Protein AF-A0A952XY02-F1 (afdb_monomer_lite)

Secondary structure (DSSP, 8-state):
-PPP---PPP---------------------SS-SS-TT-PPBPTTT--B-PPPSSSSPPS-SSHHHHHHHHH-THHHHHTSS-------------PPPPP--------TT--GGG-----S-EEEEE-TTS-EEEEEPPPTT-SS--EEEE-TTTHHHHHHHHHTT-

Structure (mmCIF, N/CA/C/O backbone):
data_AF-A0A952XY02-F1
#
_entry.id   AF-A0A952XY02-F1
#
loop_
_atom_site.group_PDB
_atom_site.id
_atom_site.type_symbol
_atom_site.label_atom_id
_atom_site.label_alt_id
_atom_site.label_comp_id
_atom_site.label_asym_id
_atom_site.label_entity_id
_atom_site.label_seq_id
_atom_site.pdbx_PDB_ins_code
_atom_site.Cartn_x
_atom_site.Cartn_y
_atom_site.Cartn_z
_atom_site.occupancy
_atom_site.B_iso_or_equiv
_atom_site.auth_seq_id
_atom_site.auth_comp_id
_atom_site.auth_asym_id
_atom_site.auth_atom_id
_atom_site.pdbx_PDB_model_num
ATOM 1 N N . MET A 1 1 ? -19.224 21.139 31.598 1.00 51.31 1 MET A N 1
ATOM 2 C CA . MET A 1 1 ? -18.121 22.020 32.039 1.00 51.31 1 MET A CA 1
ATOM 3 C C . MET A 1 1 ? -16.832 21.213 31.972 1.00 51.31 1 MET A C 1
ATOM 5 O O . MET A 1 1 ? -16.601 20.392 32.845 1.00 51.31 1 MET A O 1
ATOM 9 N N . HIS A 1 2 ? -16.069 21.364 30.887 1.00 50.16 2 HIS A N 1
ATOM 10 C CA . HIS A 1 2 ? -14.746 20.750 30.713 1.00 50.16 2 HIS A CA 1
ATOM 11 C C . HIS A 1 2 ? -13.662 21.783 31.051 1.00 50.16 2 HIS A C 1
ATOM 13 O O . HIS A 1 2 ? -13.830 22.942 30.667 1.00 50.16 2 HIS A O 1
ATOM 19 N N . PRO A 1 3 ? -12.568 21.404 31.732 1.00 64.00 3 PRO A N 1
ATOM 20 C CA . PRO A 1 3 ? -11.423 22.290 31.888 1.00 64.00 3 PRO A CA 1
ATOM 21 C C . PRO A 1 3 ? -10.587 22.341 30.591 1.00 64.00 3 PRO A C 1
ATOM 23 O O . PRO A 1 3 ? -10.457 21.317 29.914 1.00 64.00 3 PRO A O 1
ATOM 26 N N . PRO A 1 4 ? -9.999 23.500 30.240 1.00 64.38 4 PRO A N 1
ATOM 27 C CA . PRO A 1 4 ? -9.015 23.591 29.168 1.00 64.38 4 PRO A CA 1
ATOM 28 C C . PRO A 1 4 ? -7.669 23.011 29.624 1.00 64.38 4 PRO A C 1
ATOM 30 O O . PRO A 1 4 ? -7.147 23.353 30.684 1.00 64.38 4 PRO A O 1
ATOM 33 N N . ASN A 1 5 ? -7.115 22.114 28.807 1.00 54.47 5 ASN A N 1
ATOM 34 C CA . ASN A 1 5 ? -5.791 21.530 28.992 1.00 54.47 5 ASN A CA 1
ATOM 35 C C . ASN A 1 5 ? -4.745 22.445 28.333 1.00 54.47 5 ASN A C 1
ATOM 37 O O . ASN A 1 5 ? -4.490 22.362 27.133 1.00 54.47 5 ASN A O 1
ATOM 41 N N . GLU A 1 6 ? -4.188 23.359 29.126 1.00 59.31 6 GLU A N 1
ATOM 42 C CA . GLU A 1 6 ? -2.986 24.118 28.790 1.00 59.31 6 GLU A CA 1
ATOM 43 C C . GLU A 1 6 ? -1.739 23.291 29.125 1.00 59.31 6 GLU A C 1
ATOM 45 O O . GLU A 1 6 ? -1.526 22.945 30.289 1.00 59.31 6 GLU A O 1
ATOM 50 N N . LYS A 1 7 ? -0.879 23.067 28.120 1.00 56.09 7 LYS A N 1
ATOM 51 C CA . LYS A 1 7 ? 0.574 23.366 28.120 1.00 56.09 7 LYS A CA 1
ATOM 52 C C . LYS A 1 7 ? 1.300 22.495 27.094 1.00 56.09 7 LYS A C 1
ATOM 54 O O . LYS A 1 7 ? 1.778 21.405 27.391 1.00 56.09 7 LYS A O 1
ATOM 59 N N . ALA A 1 8 ? 1.433 23.032 25.884 1.00 49.69 8 ALA A N 1
ATOM 60 C CA . ALA A 1 8 ? 2.478 22.623 24.956 1.00 49.69 8 ALA A CA 1
ATOM 61 C C . ALA A 1 8 ? 3.783 23.328 25.360 1.00 49.69 8 ALA A C 1
ATOM 63 O O . ALA A 1 8 ? 3.841 24.557 25.404 1.00 49.69 8 ALA A O 1
ATOM 64 N N . ALA A 1 9 ? 4.818 22.554 25.679 1.00 58.12 9 ALA A N 1
ATOM 65 C CA . ALA A 1 9 ? 6.171 23.065 25.862 1.00 58.12 9 ALA A CA 1
ATOM 66 C C . ALA A 1 9 ? 6.878 23.155 24.494 1.00 58.12 9 ALA A C 1
ATOM 68 O O . ALA A 1 9 ? 6.853 22.176 23.744 1.00 58.12 9 ALA A O 1
ATOM 69 N N . PRO A 1 10 ? 7.533 24.277 24.149 1.00 63.9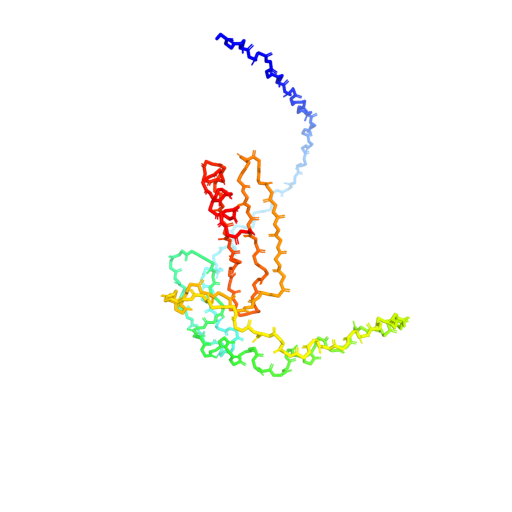1 10 PRO A N 1
ATOM 70 C CA . PRO A 1 10 ? 8.375 24.350 22.963 1.00 63.91 10 PRO A CA 1
ATOM 71 C C . PRO A 1 10 ? 9.753 23.737 23.255 1.00 63.91 10 PRO A C 1
ATOM 73 O O . PRO A 1 10 ? 10.478 24.191 24.139 1.00 63.91 10 PRO A O 1
ATOM 76 N N . TYR A 1 11 ? 10.134 22.710 22.492 1.00 53.16 11 TYR A N 1
ATOM 77 C CA . TYR A 1 11 ? 11.507 22.209 22.474 1.00 53.16 11 TYR A CA 1
ATOM 78 C C . TYR A 1 11 ? 12.424 23.256 21.830 1.00 53.16 11 TYR A C 1
ATOM 80 O O . TYR A 1 11 ? 12.335 23.541 20.635 1.00 53.16 11 TYR A O 1
ATOM 88 N N . ALA A 1 12 ? 13.312 23.828 22.640 1.00 46.88 12 ALA A N 1
ATOM 89 C CA . ALA A 1 12 ? 14.412 24.663 22.190 1.00 46.88 12 ALA A CA 1
ATOM 90 C C . ALA A 1 12 ? 15.414 23.815 21.388 1.00 46.88 12 ALA A C 1
ATOM 92 O O . ALA A 1 12 ? 16.093 22.945 21.931 1.00 46.88 12 ALA A O 1
ATOM 93 N N . SER A 1 13 ? 15.503 24.069 20.083 1.00 60.84 13 SER A N 1
ATOM 94 C CA . SER A 1 13 ? 16.506 23.468 19.207 1.00 60.84 13 SER A CA 1
ATOM 95 C C . SER A 1 13 ? 17.794 24.292 19.275 1.00 60.84 13 SER A C 1
ATOM 97 O O . SER A 1 13 ? 17.908 25.337 18.637 1.00 60.84 13 SER A O 1
ATOM 99 N N . VAL A 1 14 ? 18.773 23.816 20.043 1.00 51.09 14 VAL A N 1
ATOM 100 C CA . VAL A 1 14 ? 20.139 24.354 20.066 1.00 51.09 14 VAL A CA 1
ATOM 101 C C . VAL A 1 14 ? 20.842 23.911 18.779 1.00 51.09 14 VAL A C 1
ATOM 103 O O . VAL A 1 14 ? 21.260 22.763 18.652 1.00 51.09 14 VAL A O 1
ATOM 106 N N . ARG A 1 15 ? 20.928 24.806 17.790 1.00 56.97 15 ARG A N 1
ATOM 107 C CA . ARG A 1 15 ? 21.770 24.630 16.598 1.00 56.97 15 ARG A CA 1
ATOM 108 C C . ARG A 1 15 ? 23.124 25.275 16.880 1.00 56.97 15 ARG A C 1
ATOM 110 O O . ARG A 1 15 ? 23.227 26.497 16.926 1.00 56.97 15 ARG A O 1
ATOM 117 N N . GLY A 1 16 ? 24.130 24.435 17.111 1.00 51.59 16 GLY A N 1
ATOM 118 C CA . GLY A 1 16 ? 25.524 24.847 17.213 1.00 51.59 16 GLY A CA 1
ATOM 119 C C . GLY A 1 16 ? 26.042 25.360 15.871 1.00 51.59 16 GLY A C 1
ATOM 120 O O . GLY A 1 16 ? 25.895 24.688 14.849 1.00 51.59 16 GLY A O 1
ATOM 121 N N . LEU A 1 17 ? 26.624 26.558 15.910 1.00 59.09 17 LEU A N 1
ATOM 122 C CA . LEU A 1 17 ? 27.622 27.027 14.957 1.00 59.09 17 LEU A CA 1
ATOM 123 C C . LEU A 1 17 ? 28.860 26.133 15.089 1.00 59.09 17 LEU A C 1
ATOM 125 O O . LEU A 1 17 ? 29.379 25.987 16.194 1.00 59.09 17 LEU A O 1
ATOM 129 N N . LEU A 1 18 ? 29.326 25.575 13.976 1.00 59.56 18 LEU A N 1
ATOM 130 C CA . LEU A 1 18 ? 30.712 25.151 13.810 1.00 59.56 18 LEU A CA 1
ATOM 131 C C . LEU A 1 18 ? 31.218 25.752 12.501 1.00 59.56 18 LEU A C 1
ATOM 133 O O . LEU A 1 18 ? 30.805 25.367 11.409 1.00 59.56 18 LEU A O 1
ATOM 137 N N . ASP A 1 19 ? 32.002 26.788 12.746 1.00 52.78 19 ASP A N 1
ATOM 138 C CA . ASP A 1 19 ? 33.107 27.419 12.038 1.00 52.78 19 ASP A CA 1
ATOM 139 C C . ASP A 1 19 ? 33.456 26.986 10.605 1.00 52.78 19 ASP A C 1
ATOM 141 O O . ASP A 1 19 ? 33.722 25.825 10.287 1.00 52.78 19 ASP A O 1
ATOM 145 N N . ASP A 1 20 ? 33.536 28.031 9.782 1.00 53.28 20 ASP A N 1
ATOM 146 C CA . ASP A 1 20 ? 34.226 28.153 8.509 1.00 53.28 20 ASP A CA 1
ATOM 147 C C . ASP A 1 20 ? 35.700 27.713 8.585 1.00 53.28 20 ASP A C 1
ATOM 149 O O . ASP A 1 20 ? 36.503 28.344 9.273 1.00 53.28 20 ASP A O 1
ATOM 153 N N . ASP A 1 21 ? 36.093 26.721 7.780 1.00 56.47 21 ASP A N 1
ATOM 154 C CA . ASP A 1 21 ? 37.497 26.528 7.398 1.00 56.47 21 ASP A CA 1
ATOM 155 C C . ASP A 1 21 ? 37.656 26.742 5.886 1.00 56.47 21 ASP A C 1
ATOM 157 O O . ASP A 1 21 ? 37.158 25.992 5.038 1.00 56.47 21 ASP A O 1
ATOM 161 N N . GLN A 1 22 ? 38.304 27.860 5.563 1.00 55.41 22 GLN A N 1
ATOM 162 C CA . GLN A 1 22 ? 38.634 28.314 4.220 1.00 55.41 22 GLN A CA 1
ATOM 163 C C . GLN A 1 22 ? 39.795 27.488 3.655 1.00 55.41 22 GLN A C 1
ATOM 165 O O . GLN A 1 22 ? 40.960 27.779 3.917 1.00 55.41 22 GLN A O 1
ATOM 170 N N . SER A 1 23 ? 39.498 26.519 2.787 1.00 62.31 23 SER A N 1
ATOM 171 C CA . SER A 1 23 ? 40.518 25.891 1.940 1.00 62.31 23 SER A CA 1
ATOM 172 C C . SER A 1 23 ? 40.564 26.563 0.563 1.00 62.31 23 SER A C 1
ATOM 174 O O . SER A 1 23 ? 39.718 26.340 -0.305 1.00 62.31 23 SER A O 1
ATOM 176 N N . LEU A 1 24 ? 41.569 27.424 0.379 1.00 58.22 24 LEU A N 1
ATOM 177 C CA . LEU A 1 24 ? 41.948 28.045 -0.891 1.00 58.22 24 LEU A CA 1
ATOM 178 C C . LEU A 1 24 ? 42.597 27.000 -1.815 1.00 58.22 24 LEU A C 1
ATOM 180 O O . LEU A 1 24 ? 43.808 26.793 -1.793 1.00 58.22 24 LEU A O 1
ATOM 184 N N . GLY A 1 25 ? 41.772 26.353 -2.639 1.00 50.06 25 GLY A N 1
ATOM 185 C CA . GLY A 1 25 ? 42.194 25.467 -3.722 1.00 50.06 25 GLY A CA 1
ATOM 186 C C . GLY A 1 25 ? 42.310 26.206 -5.058 1.00 50.06 25 GLY A C 1
ATOM 187 O O . GLY A 1 25 ? 41.363 26.827 -5.535 1.00 50.06 25 GLY A O 1
ATOM 188 N N . THR A 1 26 ? 43.498 26.126 -5.646 1.00 49.25 26 THR A N 1
ATOM 189 C CA . THR A 1 26 ? 43.934 26.557 -6.984 1.00 49.25 26 THR A CA 1
ATOM 190 C C . THR A 1 26 ? 42.883 26.465 -8.099 1.00 49.25 26 THR A C 1
ATOM 192 O O . THR A 1 26 ? 42.331 25.401 -8.368 1.00 49.25 26 THR A O 1
ATOM 195 N N . LYS A 1 27 ? 42.690 27.585 -8.811 1.00 46.88 27 LYS A N 1
ATOM 196 C CA . LYS A 1 27 ? 41.944 27.688 -10.073 1.00 46.88 27 LYS A CA 1
ATOM 197 C C . LYS A 1 27 ? 42.758 27.052 -11.203 1.00 46.88 27 LYS A C 1
ATOM 199 O O . LYS A 1 27 ? 43.722 27.652 -11.670 1.00 46.88 27 LYS A O 1
ATOM 204 N N . ILE A 1 28 ? 42.377 25.849 -11.614 1.00 60.53 28 ILE A N 1
ATOM 205 C CA . ILE A 1 28 ? 42.764 25.272 -12.904 1.00 60.53 28 ILE A CA 1
ATOM 206 C C . ILE A 1 28 ? 41.543 25.432 -13.810 1.00 60.53 28 ILE A C 1
ATOM 208 O O . ILE A 1 28 ? 40.452 24.961 -13.488 1.00 60.53 28 ILE A O 1
ATOM 212 N N . ASP A 1 29 ? 41.703 26.188 -14.893 1.00 57.94 29 ASP A N 1
ATOM 213 C CA . ASP A 1 29 ? 40.653 26.474 -15.867 1.00 57.94 29 ASP A CA 1
ATOM 214 C C . ASP A 1 29 ? 40.366 25.241 -16.750 1.00 57.94 29 ASP A C 1
ATOM 216 O O . ASP A 1 29 ? 40.747 25.181 -17.915 1.00 57.94 29 ASP A O 1
ATOM 220 N N . ASP A 1 30 ? 39.641 24.259 -16.205 1.00 57.00 30 ASP A N 1
ATOM 221 C CA . ASP A 1 30 ? 39.097 23.092 -16.925 1.00 57.00 30 ASP A CA 1
ATOM 222 C C . ASP A 1 30 ? 37.822 23.454 -17.716 1.00 57.00 30 ASP A C 1
ATOM 224 O O . ASP A 1 30 ? 36.734 22.898 -17.514 1.00 57.00 30 ASP A O 1
ATOM 228 N N . ARG A 1 31 ? 37.913 24.452 -18.602 1.00 58.03 31 ARG A N 1
ATOM 229 C CA . ARG A 1 31 ? 36.739 25.049 -19.266 1.00 58.03 31 ARG A CA 1
ATOM 230 C C . ARG A 1 31 ? 36.427 24.498 -20.667 1.00 58.03 31 ARG A C 1
ATOM 232 O O . ARG A 1 31 ? 35.630 25.106 -21.372 1.00 58.03 31 ARG A O 1
ATOM 239 N N . GLU A 1 32 ? 36.961 23.339 -21.061 1.00 58.06 32 GLU A N 1
ATOM 240 C CA . GLU A 1 32 ? 36.685 22.743 -22.388 1.00 58.06 32 GLU A CA 1
ATOM 241 C C . GLU A 1 32 ? 36.499 21.211 -22.395 1.00 58.06 32 GLU A C 1
ATOM 243 O O . GLU A 1 32 ? 37.031 20.506 -23.246 1.00 58.06 32 GLU A O 1
ATOM 248 N N . SER A 1 33 ? 35.714 20.635 -21.474 1.00 57.81 33 SER A N 1
ATOM 249 C CA . SER A 1 33 ? 35.318 19.208 -21.597 1.00 57.81 33 SER A CA 1
ATOM 250 C C . SER A 1 33 ? 33.900 18.854 -21.118 1.00 57.81 33 SER A C 1
ATOM 252 O O . SER A 1 33 ? 33.567 17.681 -20.983 1.00 57.81 33 SER A O 1
ATOM 254 N N . LYS A 1 34 ? 33.017 19.839 -20.895 1.00 55.88 34 LYS A N 1
ATOM 255 C CA . LYS A 1 34 ? 31.656 19.614 -20.351 1.00 55.88 34 LYS A CA 1
ATOM 256 C C . LYS A 1 34 ? 30.508 19.583 -21.374 1.00 55.88 34 LYS A C 1
ATOM 258 O O . LYS A 1 34 ? 29.353 19.602 -20.967 1.00 55.88 34 LYS A O 1
ATOM 263 N N . LEU A 1 35 ? 30.793 19.499 -22.676 1.00 56.03 35 LEU A N 1
ATOM 264 C CA . LEU A 1 35 ? 29.777 19.374 -23.735 1.00 56.03 35 LEU A CA 1
ATOM 265 C C . LEU A 1 35 ? 29.934 18.044 -24.497 1.00 56.03 35 LEU A C 1
ATOM 267 O O . LEU A 1 35 ? 30.457 18.022 -25.604 1.00 56.03 35 LEU A O 1
ATOM 271 N N . SER A 1 36 ? 29.517 16.919 -23.909 1.00 52.91 36 SER A N 1
ATOM 272 C CA . SER A 1 36 ? 29.153 15.715 -24.697 1.00 52.91 36 SER A CA 1
ATOM 273 C C . SER A 1 36 ? 28.404 14.623 -23.920 1.00 52.91 36 SER A C 1
ATOM 275 O O . SER A 1 36 ? 28.003 13.629 -24.516 1.00 52.91 36 SER A O 1
ATOM 277 N N . SER A 1 37 ? 28.142 14.781 -22.618 1.00 57.12 37 SER A N 1
ATOM 278 C CA . SER A 1 37 ? 27.372 13.795 -21.840 1.00 57.12 37 SER A CA 1
ATOM 279 C C . SER A 1 37 ? 25.851 13.884 -22.034 1.00 57.12 37 SER A C 1
ATOM 281 O O . SER A 1 37 ? 25.101 13.188 -21.346 1.00 57.12 37 SER A O 1
ATOM 283 N N . ASP A 1 38 ? 25.378 14.750 -22.930 1.00 54.66 38 ASP A N 1
ATOM 284 C CA . ASP A 1 38 ? 23.956 14.990 -23.132 1.00 54.66 38 ASP A CA 1
ATOM 285 C C . ASP A 1 38 ? 23.316 13.860 -23.945 1.00 54.66 38 ASP A C 1
ATOM 287 O O . ASP A 1 38 ? 23.541 13.695 -25.142 1.00 54.66 38 ASP A O 1
ATOM 291 N N . LEU A 1 39 ? 22.435 13.133 -23.253 1.00 64.44 39 LEU A N 1
ATOM 292 C CA . LEU A 1 39 ? 21.424 12.218 -23.785 1.00 64.44 39 LEU A CA 1
ATOM 293 C C . LEU A 1 39 ? 21.919 10.827 -24.197 1.00 64.44 39 LEU A C 1
ATOM 295 O O . LEU A 1 39 ? 21.539 10.312 -25.249 1.00 64.44 39 LEU A O 1
ATOM 299 N N . ALA A 1 40 ? 22.651 10.145 -23.311 1.00 78.94 40 ALA A N 1
ATOM 300 C CA . ALA A 1 40 ? 22.682 8.684 -23.357 1.00 78.94 40 ALA A CA 1
ATOM 301 C C . ALA A 1 40 ? 21.238 8.158 -23.227 1.00 78.94 40 ALA A C 1
ATOM 303 O O . ALA A 1 40 ? 20.650 8.153 -22.142 1.00 78.94 40 ALA A O 1
ATOM 304 N N . GLN A 1 41 ? 20.628 7.794 -24.359 1.00 85.31 41 GLN A N 1
ATOM 305 C CA . GLN A 1 41 ? 19.254 7.313 -24.380 1.00 85.31 41 GLN A CA 1
ATOM 306 C C . GLN A 1 41 ? 19.182 5.990 -23.600 1.00 85.31 41 GLN A C 1
ATOM 308 O O . GLN A 1 41 ? 20.040 5.122 -23.779 1.00 85.31 41 GLN A O 1
ATOM 313 N N . PRO A 1 42 ? 18.182 5.809 -22.723 1.00 92.19 42 PRO A N 1
ATOM 314 C CA . PRO A 1 42 ? 18.094 4.611 -21.906 1.00 92.19 42 PRO A CA 1
ATOM 315 C C . PRO A 1 42 ? 17.877 3.377 -22.789 1.00 92.19 42 PRO A C 1
ATOM 317 O O . PRO A 1 42 ? 16.961 3.328 -23.614 1.00 92.19 42 PRO A O 1
ATOM 320 N N . ALA A 1 43 ? 18.725 2.368 -22.591 1.00 95.88 43 ALA A N 1
ATOM 321 C CA . ALA A 1 43 ? 18.644 1.078 -23.263 1.00 95.88 43 ALA A CA 1
ATOM 322 C C . ALA A 1 43 ? 17.980 0.031 -22.360 1.00 95.88 43 ALA A C 1
ATOM 324 O O . ALA A 1 43 ? 18.109 0.056 -21.134 1.00 95.88 43 ALA A O 1
ATOM 325 N N . CYS A 1 44 ? 17.231 -0.891 -22.962 1.00 95.62 44 CYS A N 1
ATOM 326 C CA . CYS A 1 44 ? 16.567 -1.962 -22.234 1.00 95.62 44 CYS A CA 1
ATOM 327 C C . CYS A 1 44 ? 17.592 -2.935 -21.641 1.00 95.62 44 CYS A C 1
ATOM 329 O O . CYS A 1 44 ? 18.399 -3.492 -22.374 1.00 95.62 44 CYS A O 1
ATOM 331 N N . ALA A 1 45 ? 17.480 -3.237 -20.346 1.00 94.19 45 ALA A N 1
ATOM 332 C CA . ALA A 1 45 ? 18.382 -4.178 -19.672 1.00 94.19 45 ALA A CA 1
ATOM 333 C C . ALA A 1 45 ? 18.316 -5.632 -20.196 1.00 94.19 45 ALA A C 1
ATOM 335 O O . ALA A 1 45 ? 19.197 -6.420 -19.880 1.00 94.19 45 ALA A O 1
ATOM 336 N N . ASN A 1 46 ? 17.281 -5.991 -20.968 1.00 94.88 46 ASN A N 1
ATOM 337 C CA . ASN A 1 46 ? 17.099 -7.336 -21.524 1.00 94.88 46 ASN A CA 1
ATOM 338 C C . ASN A 1 46 ? 17.548 -7.447 -22.989 1.00 94.88 46 ASN A C 1
ATOM 340 O O . ASN A 1 46 ? 18.283 -8.353 -23.347 1.00 94.88 46 ASN A O 1
ATOM 344 N N . CYS A 1 47 ? 17.084 -6.539 -23.856 1.00 95.94 47 CYS A N 1
ATOM 345 C CA . CYS A 1 47 ? 17.322 -6.623 -25.304 1.00 95.94 47 CYS A CA 1
ATOM 346 C C . CYS A 1 47 ? 18.238 -5.521 -25.852 1.00 95.94 47 CYS A C 1
ATOM 348 O O . CYS A 1 47 ? 18.413 -5.427 -27.065 1.00 95.94 47 CYS A O 1
ATOM 350 N N . SER A 1 48 ? 18.749 -4.641 -24.986 1.00 95.25 48 SER A N 1
ATOM 351 C CA . SER A 1 48 ? 19.613 -3.497 -25.317 1.00 95.25 48 SER A CA 1
ATOM 352 C C . SER A 1 48 ? 19.020 -2.472 -26.291 1.00 95.25 48 SER A C 1
ATOM 354 O O . SER A 1 48 ? 19.696 -1.520 -26.673 1.00 95.25 48 SER A O 1
ATOM 356 N N . ARG A 1 49 ? 17.742 -2.600 -26.674 1.00 96.19 49 ARG A N 1
ATOM 357 C CA . ARG A 1 49 ? 17.063 -1.616 -27.525 1.00 96.19 49 ARG A CA 1
ATOM 358 C C . ARG A 1 49 ? 16.821 -0.328 -26.755 1.00 96.19 49 ARG A C 1
ATOM 360 O O . ARG A 1 49 ? 16.354 -0.356 -25.614 1.00 96.19 49 ARG A O 1
ATOM 367 N N . VAL A 1 50 ? 17.096 0.791 -27.408 1.00 95.94 50 VAL A N 1
ATOM 368 C CA . VAL A 1 50 ? 16.772 2.117 -26.890 1.00 95.94 50 VAL A CA 1
ATOM 369 C C . VAL A 1 50 ? 15.254 2.299 -26.849 1.00 95.94 50 VAL A C 1
ATOM 371 O O . VAL A 1 50 ? 14.547 1.859 -27.757 1.00 95.94 50 VAL A O 1
ATOM 374 N N . PHE A 1 51 ? 14.739 2.929 -25.792 1.00 95.19 51 PHE A N 1
ATOM 375 C CA . PHE A 1 51 ? 13.311 3.217 -25.655 1.00 95.19 51 PHE A CA 1
ATOM 376 C C . PHE A 1 51 ? 13.064 4.615 -25.084 1.00 95.19 51 PHE A C 1
ATOM 378 O O . PHE A 1 51 ? 13.910 5.203 -24.412 1.00 95.19 51 PHE A O 1
ATOM 385 N N . THR A 1 52 ? 11.878 5.158 -25.349 1.00 91.50 52 THR A N 1
ATOM 386 C CA . THR A 1 52 ? 11.484 6.475 -24.850 1.00 91.50 52 THR A CA 1
ATOM 387 C C . THR A 1 52 ? 11.047 6.389 -23.388 1.00 91.50 52 THR A C 1
ATOM 389 O O . THR A 1 52 ? 10.210 5.569 -22.999 1.00 91.50 52 THR A O 1
ATOM 392 N N . THR A 1 53 ? 11.616 7.243 -22.540 1.00 88.44 53 THR A N 1
ATOM 393 C CA . THR A 1 53 ? 11.157 7.406 -21.159 1.00 88.44 53 THR A CA 1
ATOM 394 C C . THR A 1 53 ? 9.893 8.256 -21.116 1.00 88.44 53 THR A C 1
ATOM 396 O O . THR A 1 53 ? 9.751 9.252 -21.825 1.00 88.44 53 THR A O 1
ATOM 399 N N . ARG A 1 54 ? 8.949 7.864 -20.255 1.00 88.06 54 ARG A N 1
ATOM 400 C CA . ARG A 1 54 ? 7.787 8.701 -19.930 1.00 88.06 54 ARG A CA 1
ATOM 401 C C . ARG A 1 54 ? 8.260 9.997 -19.260 1.00 88.06 54 ARG A C 1
ATOM 403 O O . ARG A 1 54 ? 9.174 9.959 -18.437 1.00 88.06 54 ARG A O 1
ATOM 410 N N . LYS A 1 55 ? 7.629 11.128 -19.589 1.00 87.88 55 LYS A N 1
ATOM 411 C CA . LYS A 1 55 ? 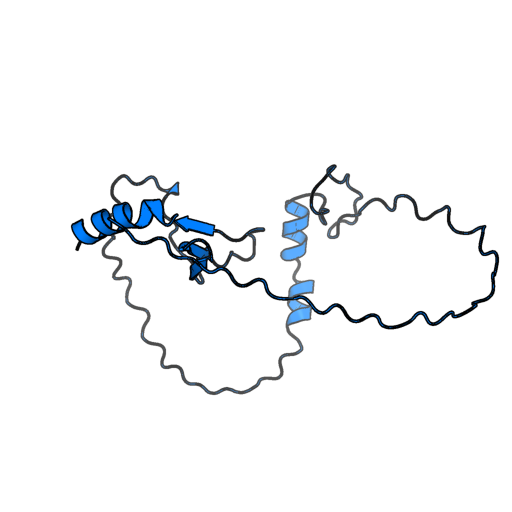7.858 12.395 -18.882 1.00 87.88 55 LYS A CA 1
ATOM 412 C C . LYS A 1 55 ? 7.238 12.286 -17.483 1.00 87.88 55 LYS A C 1
ATOM 414 O O . LYS A 1 55 ? 6.020 12.294 -17.356 1.00 87.88 55 LYS A O 1
ATOM 419 N N . GLY A 1 56 ? 8.081 12.143 -16.459 1.00 86.44 56 GLY A N 1
ATOM 420 C CA . GLY A 1 56 ? 7.674 12.046 -15.052 1.00 86.44 56 GLY A CA 1
ATOM 421 C C . GLY A 1 56 ? 7.647 10.620 -14.477 1.00 86.44 56 GLY A C 1
ATOM 422 O O . GLY A 1 56 ? 7.419 9.631 -15.177 1.00 86.44 56 GLY A O 1
ATOM 423 N N . GLY A 1 57 ? 7.884 10.523 -13.165 1.00 88.75 57 GLY A N 1
ATOM 424 C CA . GLY A 1 57 ? 7.923 9.268 -12.405 1.00 88.75 57 GLY A CA 1
ATOM 425 C C . GLY A 1 57 ? 9.272 8.536 -12.437 1.00 88.75 57 GLY A C 1
ATOM 426 O O . GLY A 1 57 ? 10.245 8.994 -13.033 1.00 88.75 57 GLY A O 1
ATOM 427 N N . LYS A 1 58 ? 9.332 7.368 -11.777 1.00 87.81 58 LYS A N 1
ATOM 428 C CA . LYS A 1 58 ? 10.544 6.529 -11.729 1.00 87.81 58 LYS A CA 1
ATOM 429 C C . LYS A 1 58 ? 10.937 6.048 -13.142 1.00 87.81 58 LYS A C 1
ATOM 431 O O . LYS A 1 58 ? 10.040 5.629 -13.896 1.00 87.81 58 LYS A O 1
ATOM 436 N N . PRO A 1 59 ? 12.241 6.059 -13.491 1.00 88.00 59 PRO A N 1
ATOM 437 C CA . PRO A 1 59 ? 12.731 5.613 -14.793 1.00 88.00 59 PRO A CA 1
ATOM 438 C C . PRO A 1 59 ? 12.460 4.117 -14.995 1.00 88.00 59 PRO A C 1
ATOM 440 O O . PRO A 1 59 ? 12.678 3.300 -14.099 1.00 88.00 59 PRO A O 1
ATOM 443 N N . LYS A 1 60 ? 11.966 3.744 -16.182 1.00 92.00 60 LYS A N 1
ATOM 444 C CA . LYS A 1 60 ? 11.782 2.333 -16.557 1.00 92.00 60 LYS A CA 1
ATOM 445 C C . LYS A 1 60 ? 13.139 1.725 -16.927 1.00 92.00 60 LYS A C 1
ATOM 447 O O . LYS A 1 60 ? 13.964 2.408 -17.514 1.00 92.00 60 LYS A O 1
ATOM 452 N N . LYS A 1 61 ? 13.346 0.442 -16.610 1.00 94.88 61 LYS A N 1
ATOM 453 C CA . LYS A 1 61 ? 14.536 -0.341 -17.016 1.00 94.88 61 LYS A CA 1
ATOM 454 C C . LYS A 1 61 ? 14.315 -1.199 -18.271 1.00 94.88 61 LYS A C 1
ATOM 456 O O . LYS A 1 61 ? 15.270 -1.649 -18.898 1.00 94.88 61 LYS A O 1
ATOM 461 N N . PHE A 1 62 ? 13.054 -1.453 -18.623 1.00 95.88 62 PHE A N 1
ATOM 462 C CA . PHE A 1 62 ? 12.666 -2.377 -19.689 1.00 95.88 62 PHE A CA 1
ATOM 463 C C . PHE A 1 62 ? 11.770 -1.675 -20.708 1.00 95.88 62 PHE A C 1
ATOM 465 O O . PHE A 1 62 ? 10.896 -0.897 -20.316 1.00 95.88 62 PHE A O 1
ATOM 472 N N . CYS A 1 63 ? 11.955 -1.988 -21.994 1.00 95.69 63 CYS A N 1
ATOM 473 C CA . CYS A 1 63 ? 11.145 -1.426 -23.075 1.00 95.69 63 CYS A CA 1
ATOM 474 C C . CYS A 1 63 ? 9.725 -2.022 -23.138 1.00 95.69 63 CYS A C 1
ATOM 476 O O . CYS A 1 63 ? 8.819 -1.376 -23.653 1.00 95.69 63 CYS A O 1
ATOM 478 N N . SER A 1 64 ? 9.507 -3.225 -22.590 1.00 95.19 64 SER A N 1
ATOM 479 C CA . SER A 1 64 ? 8.204 -3.902 -22.562 1.00 95.19 64 SER A CA 1
ATOM 480 C C . SER A 1 64 ? 8.040 -4.804 -21.330 1.00 95.19 64 SER A C 1
ATOM 482 O O . SER A 1 64 ? 9.017 -5.151 -20.658 1.00 95.19 64 SER A O 1
ATOM 484 N N . ARG A 1 65 ? 6.792 -5.205 -21.034 1.00 94.75 65 ARG A N 1
ATOM 485 C CA . ARG A 1 65 ? 6.476 -6.191 -19.980 1.00 94.75 65 ARG A CA 1
ATOM 486 C C . ARG A 1 65 ? 7.102 -7.556 -20.281 1.00 94.75 65 ARG A C 1
ATOM 488 O O . ARG A 1 65 ? 7.575 -8.216 -19.365 1.00 94.75 65 ARG A O 1
ATOM 495 N N . GLU A 1 66 ? 7.156 -7.944 -21.552 1.00 96.50 66 GLU A N 1
ATOM 496 C CA . GLU A 1 66 ? 7.796 -9.186 -22.001 1.00 96.50 66 GLU A CA 1
ATOM 497 C C . GLU A 1 66 ? 9.298 -9.179 -21.721 1.00 96.50 66 GLU A C 1
ATOM 499 O O . GLU A 1 66 ? 9.812 -10.127 -21.140 1.00 96.50 66 GLU A O 1
ATOM 504 N N . CYS A 1 67 ? 9.994 -8.078 -22.028 1.00 94.94 67 CYS A N 1
ATOM 505 C CA . CYS A 1 67 ? 11.414 -7.939 -21.702 1.00 94.94 67 CYS A CA 1
ATOM 506 C C . CYS A 1 67 ? 11.677 -7.949 -20.191 1.00 94.94 67 CYS A C 1
ATOM 508 O O . CYS A 1 67 ? 12.715 -8.443 -19.768 1.00 94.94 67 CYS A O 1
ATOM 510 N N . ARG A 1 68 ? 10.749 -7.430 -19.372 1.00 94.31 68 ARG A N 1
ATOM 511 C CA . ARG A 1 68 ? 10.830 -7.548 -17.907 1.00 94.31 68 ARG A CA 1
ATOM 512 C C . ARG A 1 68 ? 10.727 -9.016 -17.473 1.00 94.31 68 ARG A C 1
ATOM 514 O O . ARG A 1 68 ? 11.559 -9.460 -16.693 1.00 94.31 68 ARG A O 1
ATOM 521 N N . ARG A 1 69 ? 9.737 -9.761 -17.979 1.00 92.56 69 ARG A N 1
ATOM 522 C CA . ARG A 1 69 ? 9.543 -11.188 -17.653 1.00 92.56 69 ARG A CA 1
ATOM 523 C C . ARG A 1 69 ? 10.739 -12.034 -18.086 1.00 92.56 69 ARG A C 1
ATOM 525 O O . ARG A 1 69 ? 11.342 -12.679 -17.243 1.00 92.56 69 ARG A O 1
ATOM 532 N N . ALA A 1 70 ? 11.155 -11.920 -19.347 1.00 93.00 70 ALA A N 1
ATOM 533 C CA . ALA A 1 70 ? 12.284 -12.670 -19.898 1.00 93.00 70 ALA A CA 1
ATOM 534 C C . ALA A 1 70 ? 13.589 -12.445 -19.116 1.00 93.00 70 ALA A C 1
ATOM 536 O O . ALA A 1 70 ? 14.328 -13.392 -18.867 1.00 93.00 70 ALA A O 1
ATOM 537 N N . PHE A 1 71 ? 13.841 -11.212 -18.668 1.00 91.44 71 PHE A N 1
ATOM 538 C CA . PHE A 1 71 ? 15.002 -10.907 -17.836 1.00 91.44 71 PHE A CA 1
ATOM 539 C C . PHE A 1 71 ? 14.968 -11.645 -16.489 1.00 91.44 71 PHE A C 1
ATOM 541 O O . PHE A 1 71 ? 15.986 -12.179 -16.058 1.00 91.44 71 PHE A O 1
ATOM 548 N N . HIS A 1 72 ? 13.804 -11.706 -15.835 1.00 85.81 72 HIS A N 1
ATOM 549 C CA . HIS A 1 72 ? 13.634 -12.410 -14.559 1.00 85.81 72 HIS A CA 1
ATOM 550 C C . HIS A 1 72 ? 13.567 -13.937 -14.702 1.00 85.81 72 HIS A C 1
ATOM 552 O O . HIS A 1 72 ? 13.986 -14.645 -13.785 1.00 85.81 72 HIS A O 1
ATOM 558 N N . ASP A 1 73 ? 13.079 -14.433 -15.838 1.00 85.94 73 ASP A N 1
ATOM 559 C CA . ASP A 1 73 ? 13.021 -15.862 -16.153 1.00 85.94 73 ASP A CA 1
ATOM 560 C C . ASP A 1 73 ? 14.384 -16.410 -16.600 1.00 85.94 73 ASP A C 1
ATOM 562 O O . ASP A 1 73 ? 14.652 -17.602 -16.437 1.00 85.94 73 ASP A O 1
ATOM 566 N N . SER A 1 74 ? 15.272 -15.551 -17.121 1.00 82.38 74 SER A N 1
ATOM 567 C CA . SER A 1 74 ? 16.629 -15.949 -17.491 1.00 82.38 74 SER A CA 1
ATOM 568 C C . SER A 1 74 ? 17.397 -16.455 -16.260 1.00 82.38 74 SER A C 1
ATOM 570 O O . SER A 1 74 ? 17.650 -15.749 -15.280 1.00 82.38 74 SER A O 1
ATOM 572 N N . SER A 1 75 ? 17.745 -17.741 -16.292 1.00 59.09 75 SER A N 1
ATOM 573 C CA . SER A 1 75 ? 18.295 -18.503 -15.164 1.00 59.09 75 SER A CA 1
ATOM 574 C C . SER A 1 75 ? 19.664 -18.017 -14.678 1.00 59.09 75 SER A C 1
ATOM 576 O O . SER A 1 75 ? 20.095 -18.378 -13.581 1.00 59.09 75 SER A O 1
ATOM 578 N N . GLU A 1 76 ? 20.345 -17.184 -15.462 1.00 65.56 76 GLU A N 1
ATOM 579 C CA . GLU A 1 76 ? 21.709 -16.726 -15.194 1.00 65.56 76 GLU A CA 1
ATOM 580 C C . GLU A 1 76 ? 21.800 -15.839 -13.940 1.00 65.56 76 GLU A C 1
ATOM 582 O O . GLU A 1 76 ? 22.769 -15.943 -13.188 1.00 65.56 76 GLU A O 1
ATOM 587 N N . GLN A 1 77 ? 20.761 -15.058 -13.611 1.00 61.19 77 GLN A N 1
ATOM 588 C CA . GLN A 1 77 ? 20.735 -14.292 -12.354 1.00 61.19 77 GLN A CA 1
ATOM 589 C C . GLN A 1 77 ? 20.370 -15.133 -11.125 1.00 61.19 77 GLN A C 1
ATOM 591 O O . GLN A 1 77 ? 20.803 -14.818 -10.013 1.00 61.19 77 GLN A O 1
ATOM 596 N N . ARG A 1 78 ? 19.604 -16.221 -11.295 1.00 59.16 78 ARG A N 1
ATOM 597 C CA . ARG A 1 78 ? 19.325 -17.164 -10.196 1.00 59.16 78 ARG A CA 1
ATOM 598 C C . ARG A 1 78 ? 20.593 -17.899 -9.770 1.00 59.16 78 ARG A C 1
ATOM 600 O O . ARG A 1 78 ? 20.805 -18.079 -8.573 1.00 59.16 78 ARG A O 1
ATOM 607 N N . ALA A 1 79 ? 21.449 -18.262 -10.725 1.00 59.03 79 ALA A N 1
ATOM 608 C CA . ALA A 1 79 ? 22.698 -18.967 -10.450 1.00 59.03 79 ALA A CA 1
ATOM 609 C C . ALA A 1 79 ? 23.699 -18.119 -9.640 1.00 59.03 79 AL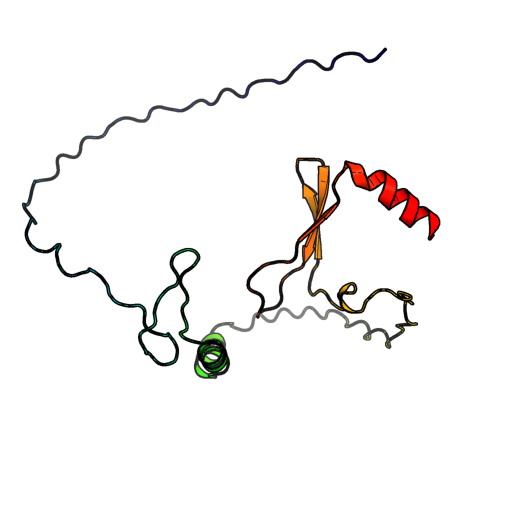A A C 1
ATOM 611 O O . ALA A 1 79 ? 24.384 -18.646 -8.767 1.00 59.03 79 ALA A O 1
ATOM 612 N N . GLN A 1 80 ? 23.732 -16.797 -9.845 1.00 59.72 80 GLN A N 1
ATOM 613 C CA . GLN A 1 80 ? 24.655 -15.903 -9.128 1.00 59.72 80 GLN A CA 1
ATOM 614 C C . GLN A 1 80 ? 24.285 -15.657 -7.655 1.00 59.72 80 GLN A C 1
ATOM 616 O O . GLN A 1 80 ? 25.124 -15.189 -6.889 1.00 59.72 80 GLN A O 1
ATOM 621 N N . ARG A 1 81 ? 23.061 -15.991 -7.219 1.00 55.94 81 ARG A N 1
ATOM 622 C CA . ARG A 1 81 ? 22.652 -15.889 -5.803 1.00 55.94 81 ARG A CA 1
ATOM 623 C C . ARG A 1 81 ? 22.839 -17.183 -5.005 1.00 55.94 81 ARG A C 1
ATOM 625 O O . ARG A 1 81 ? 22.573 -17.183 -3.809 1.00 55.94 81 ARG A O 1
ATOM 632 N N . ALA A 1 82 ? 23.289 -18.270 -5.633 1.00 57.31 82 ALA A N 1
ATOM 633 C CA . ALA A 1 82 ? 23.367 -19.582 -4.989 1.00 57.31 82 ALA A CA 1
ATOM 634 C C . ALA A 1 82 ? 24.718 -19.896 -4.311 1.00 57.31 82 ALA A C 1
ATOM 636 O O . ALA A 1 82 ? 24.836 -20.948 -3.691 1.00 57.31 82 ALA A O 1
ATOM 637 N N . ALA A 1 83 ? 25.737 -19.031 -4.407 1.00 57.91 83 ALA A N 1
ATOM 638 C CA . ALA A 1 83 ? 27.115 -19.437 -4.099 1.00 57.91 83 ALA A CA 1
ATOM 639 C C . ALA A 1 83 ? 27.715 -18.958 -2.759 1.00 57.91 83 ALA A C 1
ATOM 641 O O . ALA A 1 83 ? 28.818 -19.381 -2.432 1.00 57.91 83 ALA A O 1
ATOM 642 N N . THR A 1 84 ? 27.041 -18.142 -1.944 1.00 55.88 84 THR A N 1
ATOM 643 C CA . THR A 1 84 ? 27.623 -17.676 -0.664 1.00 55.88 84 THR A CA 1
ATOM 644 C C . THR A 1 84 ? 26.592 -17.592 0.455 1.00 55.88 84 THR A C 1
ATOM 646 O O . THR A 1 84 ? 26.284 -16.536 0.997 1.00 55.88 84 THR A O 1
ATOM 649 N N . CYS A 1 85 ? 26.067 -18.747 0.848 1.00 46.34 85 CYS A N 1
ATOM 650 C CA . CYS A 1 85 ? 25.611 -18.951 2.217 1.00 46.34 85 CYS A CA 1
ATOM 651 C C . CYS A 1 85 ? 26.285 -20.231 2.706 1.00 46.34 85 CYS A C 1
ATOM 653 O O . CYS A 1 85 ? 25.768 -21.327 2.494 1.00 46.34 85 CYS A O 1
ATOM 655 N N . GLU A 1 86 ? 27.472 -20.097 3.304 1.00 53.47 86 GLU A N 1
ATOM 656 C CA . GLU A 1 86 ? 28.032 -21.170 4.121 1.00 53.47 86 GLU A CA 1
ATOM 657 C C . GLU A 1 86 ? 26.967 -21.607 5.124 1.00 53.47 86 GLU A C 1
ATOM 659 O O . GLU A 1 86 ? 26.350 -20.796 5.820 1.00 53.47 86 GLU A O 1
ATOM 664 N N . ALA A 1 87 ? 26.704 -22.908 5.120 1.00 56.75 87 ALA A N 1
ATOM 665 C CA . ALA A 1 87 ? 25.673 -23.544 5.905 1.00 56.75 87 ALA A CA 1
ATOM 666 C C . ALA A 1 87 ? 25.940 -23.352 7.405 1.00 56.75 87 ALA A C 1
ATOM 668 O O . ALA A 1 87 ? 26.595 -24.174 8.048 1.00 56.75 87 ALA A O 1
ATOM 669 N N . VAL A 1 88 ? 25.370 -22.302 7.994 1.00 57.91 88 VAL A N 1
ATOM 670 C CA . VAL A 1 88 ? 25.150 -22.262 9.436 1.00 57.91 88 VAL A CA 1
ATOM 671 C C . VAL A 1 88 ? 24.098 -23.327 9.734 1.00 57.91 88 VAL A C 1
ATOM 673 O O . VAL A 1 88 ? 22.906 -23.140 9.496 1.00 57.91 88 VAL A O 1
ATOM 676 N N . LYS A 1 89 ? 24.559 -24.483 10.222 1.00 53.84 89 LYS A N 1
ATOM 677 C CA . LYS A 1 89 ? 23.727 -25.546 10.796 1.00 53.84 89 LYS A CA 1
ATOM 678 C C . LYS A 1 89 ? 23.033 -25.021 12.057 1.00 53.84 89 LYS A C 1
ATOM 680 O O . LYS A 1 89 ? 23.433 -25.342 13.170 1.00 53.84 89 LYS A O 1
ATOM 685 N N . THR A 1 90 ? 21.972 -24.237 11.912 1.00 48.97 90 THR A N 1
ATOM 686 C CA . THR A 1 90 ? 20.993 -24.060 12.985 1.00 48.97 90 THR A CA 1
ATOM 687 C C . THR A 1 90 ? 20.019 -25.227 12.929 1.00 48.97 90 THR A C 1
ATOM 689 O O . THR A 1 90 ? 18.971 -25.191 12.290 1.00 48.97 90 THR A O 1
ATOM 692 N N . SER A 1 91 ? 20.378 -26.305 13.623 1.00 57.28 91 SER A N 1
ATOM 693 C CA . SER A 1 91 ? 19.445 -27.357 14.013 1.00 57.28 91 SER A CA 1
ATOM 694 C C . SER A 1 91 ? 18.462 -26.794 15.042 1.00 57.28 91 SER A C 1
ATOM 696 O O . SER A 1 91 ? 18.598 -27.029 16.238 1.00 57.28 91 SER A O 1
ATOM 698 N N . ASN A 1 92 ? 17.474 -26.028 14.585 1.00 49.47 92 ASN A N 1
ATOM 699 C CA . ASN A 1 92 ? 16.257 -25.809 15.350 1.00 49.47 92 ASN A CA 1
ATOM 700 C C . ASN A 1 92 ? 15.161 -26.647 14.711 1.00 49.47 92 ASN A C 1
ATOM 702 O O . ASN A 1 92 ? 14.547 -26.281 13.709 1.00 49.47 92 ASN A O 1
ATOM 706 N N . LEU A 1 93 ? 14.977 -27.822 15.309 1.00 52.88 93 LEU A N 1
ATOM 707 C CA . LEU A 1 93 ? 13.894 -28.752 15.059 1.00 52.88 93 LEU A CA 1
ATOM 708 C C . LEU A 1 93 ? 12.587 -28.089 15.526 1.00 52.88 93 LEU A C 1
ATOM 710 O O . LEU A 1 93 ? 12.039 -28.404 16.580 1.00 52.88 93 LEU A O 1
ATOM 714 N N . SER A 1 94 ? 12.113 -27.112 14.752 1.00 51.56 94 SER A N 1
ATOM 715 C CA . SER A 1 94 ? 10.754 -26.606 14.869 1.00 51.56 94 SER A CA 1
ATOM 716 C C . SER A 1 94 ? 9.853 -27.769 14.483 1.00 51.56 94 SER A C 1
ATOM 718 O O . SER A 1 94 ? 9.795 -28.169 13.317 1.00 51.56 94 SER A O 1
ATOM 720 N N . LYS A 1 95 ? 9.252 -28.394 15.499 1.00 51.06 95 LYS A N 1
ATOM 721 C CA . LYS A 1 95 ? 8.219 -29.412 15.343 1.00 51.06 95 LYS A CA 1
ATOM 722 C C . LYS A 1 95 ? 7.184 -28.830 14.389 1.00 51.06 95 LYS A C 1
ATOM 724 O O . LYS A 1 95 ? 6.431 -27.941 14.771 1.00 51.06 95 LYS A O 1
ATOM 729 N N . ARG A 1 96 ? 7.199 -29.294 13.138 1.00 48.59 96 ARG A N 1
ATOM 730 C CA . ARG A 1 96 ? 6.152 -29.001 12.168 1.00 48.59 96 ARG A CA 1
ATOM 731 C C . ARG A 1 96 ? 4.872 -29.554 12.766 1.00 48.59 96 ARG A C 1
ATOM 733 O O . ARG A 1 96 ? 4.662 -30.764 12.763 1.00 48.59 96 ARG A O 1
ATOM 740 N N . THR A 1 97 ? 4.054 -28.675 13.327 1.00 53.09 97 THR A N 1
ATOM 741 C CA . THR A 1 97 ? 2.649 -28.971 13.552 1.00 53.09 97 THR A CA 1
ATOM 742 C C . THR A 1 97 ? 2.093 -29.465 12.215 1.00 53.09 97 THR A C 1
ATOM 744 O O . THR A 1 97 ? 2.413 -28.868 11.177 1.00 53.09 97 THR A O 1
ATOM 747 N N . PRO A 1 98 ? 1.350 -30.585 12.190 1.00 61.84 98 PRO A N 1
ATOM 748 C CA . PRO A 1 98 ? 0.697 -31.033 10.971 1.00 61.84 98 PRO A CA 1
ATOM 749 C C . PRO A 1 98 ? -0.106 -29.858 10.418 1.00 61.84 98 PRO A C 1
ATOM 751 O O . PRO A 1 98 ? -0.804 -29.175 11.169 1.00 61.84 98 PRO A O 1
ATOM 754 N N . LYS A 1 99 ? 0.076 -29.585 9.120 1.00 58.88 99 LYS A N 1
ATOM 755 C CA . LYS A 1 99 ? -0.738 -28.623 8.377 1.00 58.88 99 LYS A CA 1
ATOM 756 C C . LYS A 1 99 ? -2.188 -28.949 8.743 1.00 58.88 99 LYS A C 1
ATOM 758 O O . LYS A 1 99 ? -2.558 -30.099 8.499 1.00 58.88 99 LYS A O 1
ATOM 763 N N . PRO A 1 100 ? -2.943 -28.037 9.388 1.00 58.88 100 PRO A N 1
ATOM 764 C CA . PRO A 1 100 ? -4.328 -28.318 9.715 1.00 58.88 100 PRO A CA 1
ATOM 765 C C . PRO A 1 100 ? -4.982 -28.768 8.417 1.00 58.88 100 PRO A C 1
ATOM 767 O O . PRO A 1 100 ? -4.891 -28.081 7.393 1.00 58.88 100 PRO A O 1
ATOM 770 N N . GLU A 1 101 ? -5.497 -29.997 8.433 1.00 60.38 101 GLU A N 1
ATOM 771 C CA . GLU A 1 101 ? -6.347 -30.498 7.369 1.00 60.38 101 GLU A CA 1
ATOM 772 C C . GLU A 1 101 ? -7.403 -29.428 7.154 1.00 60.38 101 GLU A C 1
ATOM 774 O O . GLU A 1 101 ? -7.883 -28.861 8.133 1.00 60.38 101 GLU A O 1
ATOM 779 N N . ASN A 1 102 ? -7.594 -29.056 5.893 1.00 54.38 102 ASN A N 1
ATOM 780 C CA . ASN A 1 102 ? -8.209 -27.822 5.431 1.00 54.38 102 ASN A CA 1
ATOM 781 C C . ASN A 1 102 ? -9.654 -27.698 5.951 1.00 54.38 102 ASN A C 1
ATOM 783 O O . ASN A 1 102 ? -10.608 -27.865 5.206 1.00 54.38 102 ASN A O 1
ATOM 787 N N . ALA A 1 103 ? -9.814 -27.400 7.239 1.00 52.22 103 ALA A N 1
ATOM 788 C CA . ALA A 1 103 ? -11.056 -27.096 7.924 1.00 52.22 103 ALA A CA 1
ATOM 789 C C . ALA A 1 103 ? -11.428 -25.639 7.639 1.00 52.22 103 ALA A C 1
ATOM 791 O O . ALA A 1 103 ? -11.894 -24.911 8.510 1.00 52.22 103 ALA A O 1
ATOM 792 N N . ALA A 1 104 ? -11.233 -25.228 6.385 1.00 54.41 104 ALA A N 1
ATOM 793 C CA . ALA A 1 104 ? -12.088 -24.256 5.748 1.00 54.41 104 ALA A CA 1
ATOM 794 C C . ALA A 1 104 ? -13.477 -24.902 5.650 1.00 54.41 104 ALA A C 1
ATOM 796 O O . ALA A 1 104 ? -13.946 -25.257 4.574 1.00 54.41 104 ALA A O 1
ATOM 797 N N . SER A 1 105 ? -14.141 -25.086 6.795 1.00 54.59 105 SER A N 1
ATOM 798 C CA . SER A 1 105 ? -15.563 -24.802 6.829 1.00 54.59 105 SER A CA 1
ATOM 799 C C . SER A 1 105 ? -15.658 -23.367 6.334 1.00 54.59 105 SER A C 1
ATOM 801 O O . SER A 1 105 ? -15.290 -22.436 7.051 1.00 54.59 105 SER A O 1
ATOM 803 N N . GLU A 1 106 ? -15.934 -23.268 5.042 1.00 58.06 106 GLU A N 1
ATOM 804 C CA . GLU A 1 106 ? -16.270 -22.095 4.256 1.00 58.06 106 GLU A CA 1
ATOM 805 C C . GLU A 1 106 ? -16.786 -20.994 5.181 1.00 58.06 106 GLU A C 1
ATOM 807 O O . GLU A 1 106 ? -17.905 -21.055 5.688 1.00 58.06 106 GLU A O 1
ATOM 812 N N . PHE A 1 107 ? -15.923 -20.032 5.509 1.00 61.59 107 PHE A N 1
ATOM 813 C CA . PHE A 1 107 ? -16.415 -18.794 6.083 1.00 61.59 107 PHE A CA 1
ATOM 814 C C . PHE A 1 107 ? -17.225 -18.153 4.959 1.00 61.59 107 PHE A C 1
ATOM 816 O O . PHE A 1 107 ? -16.646 -17.704 3.969 1.00 61.59 107 PHE A O 1
ATOM 823 N N . ASP A 1 108 ? -18.548 -18.246 5.060 1.00 68.44 108 ASP A N 1
ATOM 824 C CA . ASP A 1 108 ? -19.472 -17.745 4.053 1.00 68.44 108 ASP A CA 1
ATOM 825 C C . ASP A 1 108 ? -19.430 -16.214 4.074 1.00 68.44 108 ASP A C 1
ATOM 827 O O . ASP A 1 108 ? -19.997 -15.560 4.951 1.00 68.44 108 ASP A O 1
ATOM 831 N N . TRP A 1 109 ? -18.692 -15.643 3.122 1.00 69.38 109 TRP A N 1
ATOM 832 C CA . TRP A 1 109 ? -18.612 -14.198 2.917 1.00 69.38 109 TRP A CA 1
ATOM 833 C C . TRP A 1 109 ? -19.914 -13.624 2.315 1.00 69.38 109 TRP A C 1
ATOM 835 O O . TRP A 1 109 ? -20.013 -12.406 2.151 1.00 69.38 109 TRP A O 1
ATOM 845 N N . GLY A 1 110 ? -20.915 -14.467 2.018 1.00 73.62 110 GLY A N 1
ATOM 846 C CA . GLY A 1 110 ? -22.187 -14.097 1.405 1.00 73.62 110 GLY A CA 1
ATOM 847 C C . GLY A 1 110 ? -22.027 -13.622 -0.040 1.00 73.62 110 GLY A C 1
ATOM 848 O O . GLY A 1 110 ? -21.128 -14.054 -0.757 1.00 73.62 110 GLY A O 1
ATOM 849 N N . ASP A 1 111 ? -22.863 -12.665 -0.452 1.00 75.69 111 ASP A N 1
ATOM 850 C CA . ASP A 1 111 ? -22.822 -12.027 -1.782 1.00 75.69 111 ASP A CA 1
ATOM 851 C C . ASP A 1 111 ? -21.683 -10.992 -1.933 1.00 75.69 111 ASP A C 1
ATOM 853 O O . ASP A 1 111 ? -21.754 -10.088 -2.774 1.00 75.69 111 ASP A O 1
ATOM 857 N N . ALA A 1 112 ? -20.650 -11.052 -1.087 1.00 69.94 112 ALA A N 1
ATOM 858 C CA . ALA A 1 112 ? -19.496 -10.179 -1.232 1.00 69.94 112 ALA A CA 1
ATOM 859 C C . ALA A 1 112 ? -18.848 -10.425 -2.601 1.00 69.94 112 ALA A C 1
ATOM 861 O O . ALA A 1 112 ? -18.560 -11.561 -2.976 1.00 69.94 112 ALA A O 1
ATOM 862 N N . ALA A 1 113 ? -18.631 -9.352 -3.360 1.00 69.44 113 ALA A N 1
ATOM 863 C CA . ALA A 1 113 ? -18.002 -9.452 -4.666 1.00 69.44 113 ALA A CA 1
ATOM 864 C C . ALA A 1 113 ? -16.600 -10.079 -4.533 1.00 69.44 113 ALA A C 1
ATOM 866 O O . ALA A 1 113 ? -15.866 -9.780 -3.588 1.00 69.44 113 ALA A O 1
ATOM 867 N N . GLU A 1 114 ? -16.225 -10.954 -5.475 1.00 60.38 114 GLU A N 1
ATOM 868 C CA . GLU A 1 114 ? -14.946 -11.691 -5.445 1.00 60.38 114 GLU A CA 1
ATOM 869 C C . GLU A 1 114 ? -13.714 -10.768 -5.371 1.00 60.38 114 GLU A C 1
ATOM 871 O O . GLU A 1 114 ? -12.660 -11.173 -4.892 1.00 60.38 114 GLU A O 1
ATOM 876 N N . ASP A 1 115 ? -13.839 -9.508 -5.793 1.00 59.28 115 ASP A N 1
ATOM 877 C CA . ASP A 1 115 ? -12.787 -8.488 -5.717 1.00 59.28 115 ASP A CA 1
ATOM 878 C C . ASP A 1 115 ? -12.586 -7.893 -4.311 1.00 59.28 115 ASP A C 1
ATOM 880 O O . ASP A 1 115 ? -11.609 -7.184 -4.067 1.00 59.28 115 ASP A O 1
ATOM 884 N N . THR A 1 116 ? -13.491 -8.183 -3.377 1.00 63.88 116 THR A N 1
ATOM 885 C CA . THR A 1 116 ? -13.469 -7.660 -2.007 1.00 63.88 116 THR A CA 1
ATOM 886 C C . THR A 1 116 ? -12.662 -8.560 -1.062 1.00 63.88 116 THR A C 1
ATOM 888 O O . THR A 1 116 ? -12.219 -8.110 -0.002 1.00 63.88 116 THR A O 1
ATOM 891 N N . VAL A 1 117 ? -12.426 -9.823 -1.436 1.00 68.88 117 VAL A N 1
ATOM 892 C CA . VAL A 1 117 ? -11.780 -10.823 -0.576 1.00 68.88 117 VAL A CA 1
ATOM 893 C C . VAL A 1 117 ? -10.347 -11.093 -1.028 1.00 68.88 117 VAL A C 1
ATOM 895 O O . VAL A 1 117 ? -10.094 -11.729 -2.047 1.00 68.88 117 VAL A O 1
ATOM 898 N N . GLN A 1 118 ? -9.375 -10.685 -0.209 1.00 71.00 118 GLN A N 1
ATOM 899 C CA . GLN A 1 118 ? -7.986 -11.095 -0.401 1.00 71.00 118 GLN A CA 1
ATOM 900 C C . GLN A 1 118 ? -7.750 -12.451 0.282 1.00 71.00 118 GLN A C 1
ATOM 902 O O . GLN A 1 118 ? -7.641 -12.537 1.506 1.00 71.00 118 GLN A O 1
ATOM 907 N N . HIS A 1 119 ? -7.642 -13.520 -0.511 1.00 65.62 119 HIS A N 1
ATOM 908 C CA . HIS A 1 119 ? -7.556 -14.898 -0.005 1.00 65.62 119 HIS A CA 1
ATOM 909 C C . HIS A 1 119 ? -6.281 -15.230 0.781 1.00 65.62 119 HIS A C 1
ATOM 911 O O . HIS A 1 119 ? -6.271 -16.179 1.567 1.00 65.62 119 HIS A O 1
ATOM 917 N N . SER A 1 120 ? -5.192 -14.489 0.581 1.00 72.94 120 SER A N 1
ATOM 918 C CA . SE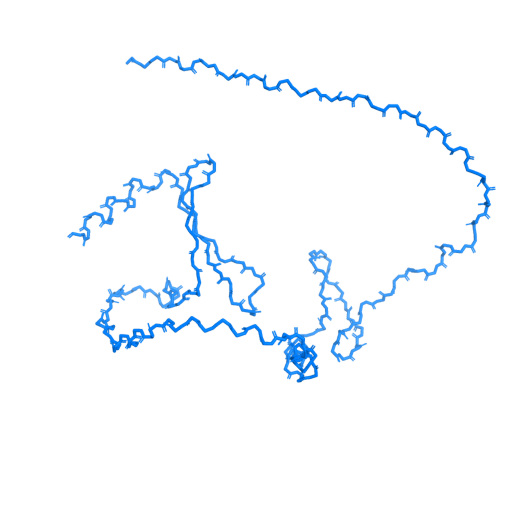R A 1 120 ? -3.945 -14.754 1.292 1.00 72.94 120 SER A CA 1
ATOM 919 C C . SER A 1 120 ? -3.081 -13.515 1.449 1.00 72.94 120 SER A C 1
ATOM 921 O O . SER A 1 120 ? -2.897 -12.750 0.506 1.00 72.94 120 SER A O 1
ATOM 923 N N . PHE A 1 121 ? -2.473 -13.392 2.628 1.00 76.88 121 PHE A N 1
ATOM 924 C CA . PHE A 1 121 ? -1.371 -12.477 2.895 1.00 76.88 121 PHE A CA 1
ATOM 925 C C . PHE A 1 121 ? -0.189 -13.261 3.440 1.00 76.88 121 PHE A C 1
ATOM 927 O O . PHE A 1 121 ? -0.345 -14.156 4.273 1.00 76.88 121 PHE A O 1
ATOM 934 N N . ARG A 1 122 ? 1.018 -12.898 3.007 1.00 81.81 122 ARG A N 1
ATOM 935 C CA . ARG A 1 122 ? 2.237 -13.533 3.508 1.00 81.81 122 ARG A CA 1
ATOM 936 C C . ARG A 1 122 ? 2.558 -13.089 4.932 1.00 81.81 122 ARG A C 1
ATOM 938 O O . ARG A 1 122 ? 2.865 -13.921 5.786 1.00 81.81 122 ARG A O 1
ATOM 945 N N . ARG A 1 123 ? 2.484 -11.778 5.176 1.00 86.12 123 ARG A N 1
ATOM 946 C CA . ARG A 1 123 ? 2.605 -11.137 6.490 1.00 86.12 123 ARG A CA 1
ATOM 947 C C . ARG A 1 123 ? 1.745 -9.883 6.526 1.00 86.12 123 ARG A C 1
ATOM 949 O O . ARG A 1 123 ? 1.655 -9.166 5.533 1.00 86.12 123 ARG A O 1
ATOM 956 N N . ILE A 1 124 ? 1.157 -9.620 7.687 1.00 92.88 124 ILE A N 1
ATOM 957 C CA . ILE A 1 124 ? 0.399 -8.402 7.969 1.00 92.88 124 ILE A CA 1
ATOM 958 C C . ILE A 1 124 ? 1.026 -7.750 9.196 1.00 92.88 124 ILE A C 1
ATOM 960 O O . ILE A 1 124 ? 1.282 -8.421 10.197 1.00 92.88 124 ILE A O 1
ATOM 964 N N . ALA A 1 125 ? 1.275 -6.448 9.114 1.00 93.44 125 ALA A N 1
ATOM 965 C CA . ALA A 1 125 ? 1.592 -5.621 10.266 1.00 93.44 125 ALA A CA 1
ATOM 966 C C . ALA A 1 125 ? 0.401 -4.712 10.572 1.00 93.44 125 ALA A C 1
ATOM 968 O O . ALA A 1 125 ? -0.185 -4.128 9.660 1.00 93.44 125 ALA A O 1
ATOM 969 N N . VAL A 1 126 ? 0.066 -4.588 11.855 1.00 95.50 126 VAL A N 1
ATOM 970 C CA . VAL A 1 126 ? -0.990 -3.697 12.344 1.00 95.50 126 VAL A CA 1
ATOM 971 C C . VAL A 1 126 ? -0.368 -2.725 13.329 1.00 95.50 126 VAL A C 1
ATOM 973 O O . VAL A 1 126 ? 0.366 -3.142 14.226 1.00 95.50 126 VAL A O 1
ATOM 976 N N . TYR A 1 127 ? -0.630 -1.437 13.155 1.00 96.44 127 TYR A N 1
ATOM 977 C CA . TYR A 1 127 ? -0.124 -0.406 14.052 1.00 96.44 127 TYR A CA 1
ATOM 978 C C . TYR A 1 127 ? -1.075 0.788 14.130 1.00 96.44 127 TYR A C 1
ATOM 980 O O . TYR A 1 127 ? -2.000 0.922 13.330 1.00 96.44 127 TYR A O 1
ATOM 988 N N . VAL A 1 128 ? -0.836 1.649 15.117 1.00 97.06 128 VAL A N 1
ATOM 989 C CA . VAL A 1 128 ? -1.555 2.913 15.303 1.00 97.06 128 VAL A CA 1
ATOM 990 C C . VAL A 1 128 ? -0.630 4.046 14.869 1.00 97.06 128 VAL A C 1
ATOM 992 O O . VAL A 1 128 ? 0.515 4.107 15.324 1.00 97.06 128 VAL A O 1
ATOM 995 N N . ASN A 1 129 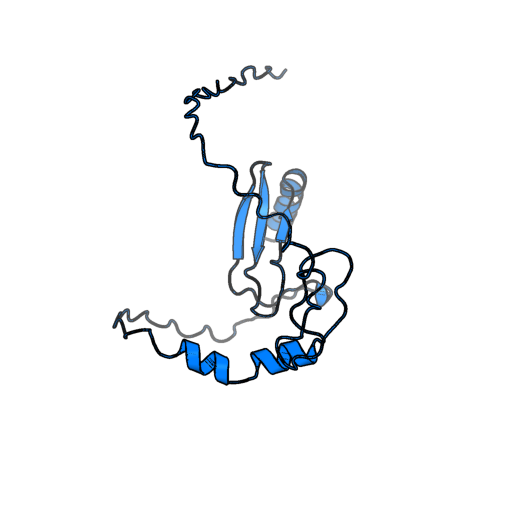? -1.078 4.901 13.951 1.00 96.25 129 ASN A N 1
ATOM 996 C CA . ASN A 1 129 ? -0.294 6.064 13.524 1.00 96.25 129 ASN A CA 1
ATOM 997 C C . ASN A 1 129 ? -0.360 7.196 14.588 1.00 96.25 129 ASN A C 1
ATOM 999 O O . ASN A 1 129 ? -1.143 7.105 15.536 1.00 96.25 129 ASN A O 1
ATOM 1003 N N . PRO A 1 130 ? 0.440 8.275 14.465 1.00 97.19 130 PRO A N 1
ATOM 1004 C CA . PRO A 1 130 ? 0.392 9.404 15.403 1.00 97.19 130 PRO A CA 1
ATOM 1005 C C . PRO A 1 130 ? -0.971 10.106 15.511 1.00 97.19 130 PRO A C 1
ATOM 1007 O O . PRO A 1 130 ? -1.275 10.672 16.559 1.00 97.19 130 PRO A O 1
ATOM 1010 N N . ASP A 1 131 ? -1.794 10.038 14.465 1.00 96.19 131 ASP A N 1
ATOM 1011 C CA . ASP A 1 131 ? -3.144 10.616 14.434 1.00 96.19 131 ASP A CA 1
ATOM 1012 C C . ASP A 1 131 ? -4.187 9.723 15.143 1.00 96.19 131 ASP A C 1
ATOM 1014 O O . ASP A 1 131 ? -5.308 10.146 15.444 1.00 96.19 131 ASP A O 1
ATOM 1018 N N . GLY A 1 132 ? -3.796 8.498 15.507 1.00 95.56 132 GLY A N 1
ATOM 1019 C CA . GLY A 1 132 ? -4.629 7.521 16.202 1.00 95.56 132 GLY A CA 1
ATOM 1020 C C . GLY A 1 132 ? -5.438 6.606 15.280 1.00 95.56 132 GLY A C 1
ATOM 1021 O O . GLY A 1 132 ? -6.330 5.909 15.767 1.00 95.56 132 GLY A O 1
ATOM 1022 N N . ASP A 1 133 ? -5.149 6.594 13.981 1.00 97.56 133 ASP A N 1
ATOM 1023 C CA . ASP A 1 133 ? -5.756 5.682 13.013 1.00 97.56 133 ASP A CA 1
ATOM 1024 C C . ASP A 1 133 ? -5.127 4.292 13.100 1.00 97.56 133 ASP A C 1
ATOM 1026 O O . ASP A 1 133 ? -3.928 4.150 13.368 1.00 97.56 133 ASP A O 1
ATOM 1030 N N . ILE A 1 134 ? -5.922 3.262 12.806 1.00 96.94 134 ILE A N 1
ATOM 1031 C CA . ILE A 1 134 ? -5.413 1.896 12.669 1.00 96.94 134 ILE A CA 1
ATOM 1032 C C . ILE A 1 134 ? -4.964 1.692 11.229 1.00 96.94 134 ILE A C 1
ATOM 1034 O O . ILE A 1 134 ? -5.746 1.859 10.292 1.00 96.94 134 ILE A O 1
ATOM 1038 N N . VAL A 1 135 ? -3.711 1.288 11.060 1.00 95.75 135 VAL A N 1
ATOM 1039 C CA . VAL A 1 135 ? -3.116 1.016 9.756 1.00 95.75 135 VAL A CA 1
ATOM 1040 C C . VAL A 1 135 ? -2.736 -0.453 9.663 1.00 95.75 135 VAL A C 1
ATOM 1042 O O . VAL A 1 135 ? -1.979 -0.976 10.483 1.00 95.75 135 VAL A O 1
ATOM 1045 N N . PHE A 1 136 ? -3.245 -1.100 8.623 1.00 95.12 136 PHE A N 1
ATOM 1046 C CA . PHE A 1 136 ? -2.862 -2.434 8.196 1.00 95.12 136 PHE A CA 1
ATOM 1047 C C . PHE A 1 136 ? -1.922 -2.308 7.004 1.00 95.12 136 PHE A C 1
ATOM 1049 O O . PHE A 1 136 ? -2.229 -1.623 6.025 1.00 95.12 136 PHE A O 1
ATOM 1056 N N . ARG A 1 137 ? -0.784 -2.992 7.080 1.00 93.00 137 ARG A N 1
ATOM 1057 C CA . ARG A 1 137 ? 0.183 -3.099 5.989 1.00 93.00 137 ARG A CA 1
ATOM 1058 C C . ARG A 1 137 ? 0.367 -4.560 5.618 1.00 93.00 137 ARG A C 1
ATOM 1060 O O . ARG A 1 137 ? 0.840 -5.344 6.445 1.00 93.00 137 ARG A O 1
ATOM 1067 N N . GLY A 1 138 ? 0.025 -4.906 4.383 1.00 91.56 1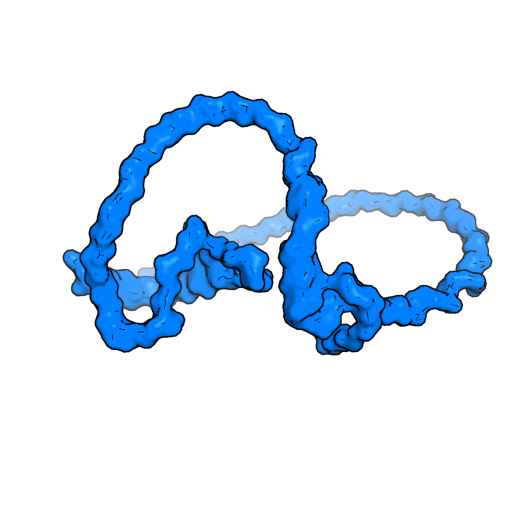38 GLY A N 1
ATOM 1068 C CA . GLY A 1 138 ? 0.356 -6.205 3.801 1.00 91.56 138 GLY A CA 1
ATOM 1069 C C . GLY A 1 138 ? 1.784 -6.213 3.253 1.00 91.56 138 GLY A C 1
ATOM 1070 O O . GLY A 1 138 ? 2.206 -5.252 2.612 1.00 91.56 138 GLY A O 1
ATOM 1071 N N . GLU A 1 139 ? 2.539 -7.287 3.501 1.00 83.25 139 GLU A N 1
ATOM 1072 C CA . GLU A 1 139 ? 3.771 -7.559 2.747 1.00 83.25 139 GLU A CA 1
ATOM 1073 C C . GLU A 1 139 ? 3.389 -7.884 1.298 1.00 83.25 139 GLU A C 1
ATOM 1075 O O . GLU A 1 139 ? 2.650 -8.842 1.065 1.00 83.25 139 GLU A O 1
ATOM 1080 N N . ARG A 1 140 ? 3.899 -7.094 0.349 1.00 81.31 140 ARG A N 1
ATOM 1081 C CA . ARG A 1 140 ? 3.681 -7.293 -1.089 1.00 81.31 140 ARG A CA 1
ATOM 1082 C C . ARG A 1 140 ? 4.195 -8.639 -1.603 1.00 81.31 140 ARG A C 1
ATOM 1084 O O . ARG A 1 140 ? 5.170 -9.194 -1.074 1.00 81.31 140 ARG A O 1
ATOM 1091 N N . GLU A 1 141 ? 3.606 -9.108 -2.700 1.00 78.81 141 GLU A N 1
ATOM 1092 C CA . GLU A 1 141 ? 4.206 -10.177 -3.499 1.00 78.81 141 GLU A CA 1
ATOM 1093 C C . GLU A 1 141 ? 5.394 -9.666 -4.331 1.00 78.81 141 GLU A C 1
ATOM 1095 O O . GLU A 1 141 ? 5.648 -8.468 -4.473 1.00 78.81 141 GLU A O 1
ATOM 1100 N N . TRP A 1 142 ? 6.222 -10.594 -4.813 1.00 73.94 142 TRP A N 1
ATOM 1101 C CA . TRP A 1 142 ? 7.511 -10.281 -5.441 1.00 73.94 142 TRP A CA 1
ATOM 1102 C C . TRP A 1 142 ? 7.379 -9.542 -6.783 1.00 73.94 142 TRP A C 1
ATOM 1104 O O . TRP A 1 142 ? 8.359 -8.955 -7.248 1.00 73.94 142 TRP A O 1
ATOM 1114 N N . ASP A 1 143 ? 6.204 -9.581 -7.403 1.00 81.50 143 ASP A N 1
ATOM 1115 C CA . ASP A 1 143 ? 5.873 -8.965 -8.685 1.00 81.50 143 ASP A CA 1
ATOM 1116 C C . ASP A 1 143 ? 5.049 -7.673 -8.557 1.00 81.50 143 ASP A C 1
ATOM 1118 O O . ASP A 1 143 ? 4.805 -7.007 -9.569 1.00 81.50 143 ASP A O 1
ATOM 1122 N N . GLU A 1 144 ? 4.694 -7.275 -7.334 1.00 80.75 144 GLU A N 1
ATOM 1123 C CA . GLU A 1 144 ? 3.973 -6.040 -7.046 1.00 80.75 144 GLU A CA 1
ATOM 1124 C C . GLU A 1 144 ? 4.937 -4.884 -6.741 1.00 80.75 144 GLU A C 1
ATOM 1126 O O . GLU A 1 144 ? 5.946 -5.010 -6.030 1.00 80.75 144 GLU A O 1
ATOM 1131 N N . ASP A 1 145 ? 4.644 -3.721 -7.324 1.00 77.25 145 ASP A N 1
ATOM 1132 C CA . ASP A 1 145 ? 5.515 -2.549 -7.225 1.00 77.25 145 ASP A CA 1
ATOM 1133 C C . ASP A 1 145 ? 5.313 -1.801 -5.883 1.00 77.25 145 ASP A C 1
ATOM 1135 O O . ASP A 1 145 ? 6.295 -1.276 -5.347 1.00 77.25 145 ASP A O 1
ATOM 1139 N N . ASP A 1 146 ? 4.114 -1.849 -5.284 1.00 81.88 146 ASP A N 1
ATOM 1140 C CA . ASP A 1 146 ? 3.731 -1.096 -4.078 1.00 81.88 146 ASP A CA 1
ATOM 1141 C C . ASP A 1 146 ? 3.062 -1.990 -3.010 1.00 81.88 146 ASP A C 1
ATOM 1143 O O . ASP A 1 146 ? 2.418 -2.982 -3.336 1.00 81.88 146 ASP A O 1
ATOM 1147 N N . ASP A 1 147 ? 3.223 -1.639 -1.728 1.00 84.31 147 ASP A N 1
ATOM 1148 C CA . ASP A 1 147 ? 2.548 -2.327 -0.615 1.00 84.31 147 ASP A CA 1
ATOM 1149 C C . ASP A 1 147 ? 1.057 -1.955 -0.553 1.00 84.31 147 ASP A C 1
ATOM 1151 O O . ASP A 1 147 ? 0.675 -0.818 -0.848 1.00 84.31 147 ASP A O 1
ATOM 1155 N N . ILE A 1 148 ? 0.228 -2.889 -0.078 1.00 86.75 148 ILE A N 1
ATOM 1156 C CA . ILE A 1 148 ? -1.192 -2.642 0.192 1.00 86.75 148 ILE A CA 1
ATOM 1157 C C . ILE A 1 148 ? -1.343 -2.045 1.594 1.00 86.75 148 ILE A C 1
ATOM 1159 O O . ILE A 1 148 ? -0.893 -2.626 2.590 1.00 86.75 148 ILE A O 1
ATOM 1163 N N . TRP A 1 149 ? -2.021 -0.899 1.662 1.00 90.62 149 TRP A N 1
ATOM 1164 C CA . TRP A 1 149 ? -2.336 -0.192 2.900 1.00 90.62 149 TRP A CA 1
ATOM 1165 C C . TRP A 1 149 ? -3.845 -0.107 3.078 1.00 90.62 149 TRP A C 1
ATOM 1167 O O . TRP A 1 149 ? -4.549 0.371 2.191 1.00 90.62 149 TRP A O 1
ATOM 1177 N N . LEU A 1 150 ? -4.327 -0.510 4.249 1.00 92.50 150 LEU A N 1
ATOM 1178 C CA . LEU A 1 150 ? -5.703 -0.272 4.665 1.00 92.50 150 LEU A CA 1
ATOM 1179 C C . LEU A 1 150 ? -5.680 0.587 5.925 1.00 92.50 150 LEU A C 1
ATOM 1181 O O . LEU A 1 150 ? -5.061 0.227 6.925 1.00 92.50 150 LEU A O 1
ATOM 1185 N N . VAL A 1 151 ? -6.322 1.750 5.853 1.00 95.12 151 VAL A N 1
ATOM 1186 C CA . VAL A 1 151 ? -6.350 2.733 6.939 1.00 95.12 151 VAL A CA 1
ATOM 1187 C C . VAL A 1 151 ? -7.781 2.876 7.421 1.00 95.12 151 VAL A C 1
ATOM 1189 O O . VAL A 1 151 ? -8.678 3.202 6.645 1.00 95.12 151 VAL A O 1
ATOM 1192 N N . ILE A 1 152 ? -7.984 2.648 8.711 1.00 96.00 152 ILE A N 1
ATOM 1193 C CA . ILE A 1 152 ? -9.259 2.867 9.379 1.00 96.00 152 ILE A CA 1
ATOM 1194 C C . ILE A 1 152 ? -9.089 4.091 10.255 1.00 96.00 152 ILE A C 1
ATOM 1196 O O . ILE A 1 152 ? -8.396 4.039 11.276 1.00 96.00 152 ILE A O 1
ATOM 1200 N N . SER A 1 153 ? -9.711 5.194 9.841 1.00 96.88 153 SER A N 1
ATOM 1201 C CA . SER A 1 153 ? -9.589 6.428 10.602 1.00 96.88 153 SER A CA 1
ATOM 1202 C C . SER A 1 153 ? -10.207 6.284 11.989 1.00 96.88 153 SER A C 1
ATOM 1204 O O . SER A 1 153 ? -11.210 5.582 12.183 1.00 96.88 153 SER A O 1
ATOM 1206 N N . ARG A 1 154 ? -9.629 6.990 12.960 1.00 97.06 154 ARG A N 1
ATOM 1207 C CA . ARG A 1 154 ? -10.067 6.962 14.359 1.00 97.06 154 ARG A CA 1
ATOM 1208 C C . ARG A 1 154 ? -11.561 7.257 14.530 1.00 97.06 154 ARG A C 1
ATOM 1210 O O . ARG A 1 154 ? -12.211 6.670 15.392 1.00 97.06 154 ARG A O 1
ATOM 1217 N N . GLU A 1 155 ? -12.113 8.136 13.698 1.00 97.62 155 GLU A N 1
ATOM 1218 C CA . GLU A 1 155 ? -13.529 8.529 13.715 1.00 97.62 155 GLU A CA 1
ATOM 1219 C C . GLU A 1 155 ? -14.478 7.376 13.353 1.00 97.62 155 GLU A C 1
ATOM 1221 O O . GLU A 1 155 ? -15.602 7.308 13.853 1.00 97.62 155 GLU A O 1
ATOM 1226 N N . HIS A 1 156 ? -14.022 6.433 12.525 1.00 96.31 156 HIS A N 1
ATOM 1227 C CA . HIS A 1 156 ? -14.816 5.284 12.098 1.00 96.31 156 HIS A CA 1
ATOM 1228 C C . HIS A 1 156 ? -14.693 4.079 13.038 1.00 96.31 156 HIS A C 1
ATOM 1230 O O . HIS A 1 156 ? -15.562 3.200 13.010 1.00 96.31 156 HIS A O 1
ATOM 1236 N N . LEU A 1 157 ? -13.678 4.045 13.912 1.00 94.25 157 LEU A N 1
ATOM 1237 C CA . LEU A 1 157 ? -13.438 2.916 14.818 1.00 94.25 157 LEU A CA 1
ATOM 1238 C C . LEU A 1 157 ? -14.636 2.576 15.712 1.00 94.25 157 LEU A C 1
ATOM 1240 O O . LEU A 1 157 ? -15.001 1.403 15.750 1.00 94.25 157 LEU A O 1
ATOM 1244 N N . PRO A 1 158 ? -15.324 3.529 16.376 1.00 95.00 158 PRO A N 1
ATOM 1245 C CA . PRO A 1 158 ? -16.466 3.176 17.218 1.00 95.00 158 PRO A CA 1
ATOM 1246 C C . PRO A 1 158 ? -17.608 2.523 16.433 1.00 95.00 158 PRO A C 1
ATOM 1248 O O . PRO A 1 158 ? -18.308 1.654 16.948 1.00 95.00 158 PRO A O 1
ATOM 1251 N N . ARG A 1 159 ? -17.822 2.934 15.174 1.00 95.00 159 ARG A N 1
ATOM 1252 C CA . ARG A 1 159 ? -18.842 2.322 14.315 1.00 95.00 159 ARG A CA 1
ATOM 1253 C C . ARG A 1 159 ? -18.442 0.903 13.931 1.00 95.00 159 ARG A C 1
ATOM 1255 O O . ARG A 1 159 ? -19.294 0.022 14.010 1.00 95.00 159 ARG A O 1
ATOM 1262 N N . LEU A 1 160 ? -17.184 0.707 13.545 1.00 92.25 160 LEU A N 1
ATOM 1263 C CA . LEU A 1 160 ? -16.642 -0.598 13.186 1.00 92.25 160 LEU A CA 1
ATOM 1264 C C . LEU A 1 160 ? -16.712 -1.578 14.362 1.00 92.25 160 LEU A C 1
ATOM 1266 O O . LEU A 1 160 ? -17.239 -2.670 14.197 1.00 92.25 160 LEU A O 1
ATOM 1270 N N . LEU A 1 161 ? -16.259 -1.167 15.550 1.00 93.19 161 LEU A N 1
ATOM 1271 C CA . LEU A 1 161 ? -16.283 -2.004 16.753 1.00 93.19 161 LEU A CA 1
ATOM 1272 C C . LEU A 1 161 ? -17.702 -2.453 17.101 1.00 93.19 161 LEU A C 1
ATOM 1274 O O . LEU A 1 161 ? -17.919 -3.639 17.298 1.00 93.19 161 LEU A O 1
ATOM 1278 N N . ARG A 1 162 ? -18.689 -1.547 17.052 1.00 94.12 162 ARG A N 1
ATOM 1279 C CA . ARG A 1 162 ? -20.099 -1.923 17.260 1.00 94.12 162 ARG A CA 1
ATOM 1280 C C . ARG A 1 162 ? -20.615 -2.938 16.243 1.00 94.12 162 ARG A C 1
ATOM 1282 O O . ARG A 1 162 ? -21.460 -3.750 16.592 1.00 94.12 162 ARG A O 1
ATOM 1289 N N . HIS A 1 163 ? -20.159 -2.865 14.991 1.00 90.19 163 HIS A N 1
ATOM 1290 C CA . HIS A 1 163 ? -20.538 -3.872 13.999 1.00 90.19 163 HIS A CA 1
ATOM 1291 C C . HIS A 1 163 ? -19.893 -5.212 14.353 1.00 90.19 163 HIS A C 1
ATOM 1293 O O . HIS A 1 163 ? -20.600 -6.204 14.401 1.00 90.19 163 HIS A O 1
ATOM 1299 N N . LEU A 1 164 ? -18.596 -5.234 14.675 1.00 88.38 164 LEU A N 1
ATOM 1300 C CA . LEU A 1 164 ? -17.879 -6.465 15.026 1.00 88.38 164 LEU A CA 1
ATOM 1301 C C . LEU A 1 164 ? -18.405 -7.127 16.310 1.00 88.38 164 LEU A C 1
ATOM 1303 O O . LEU A 1 164 ? -18.533 -8.344 16.351 1.00 88.38 164 LEU A O 1
ATOM 1307 N N . GLU A 1 165 ? -18.747 -6.346 17.334 1.00 90.56 165 GLU A N 1
ATOM 1308 C CA . GLU A 1 165 ? -19.342 -6.848 18.581 1.00 90.56 165 GLU A CA 1
ATOM 1309 C C . GLU A 1 165 ? -20.744 -7.428 18.372 1.00 90.56 165 GLU A C 1
ATOM 1311 O O . GLU A 1 165 ? -21.131 -8.340 19.088 1.00 90.56 165 GLU A O 1
ATOM 1316 N N . GLY A 1 166 ? -21.502 -6.937 17.386 1.00 81.19 166 GLY A N 1
ATOM 1317 C CA . GLY A 1 166 ? -22.810 -7.500 17.037 1.00 81.19 166 GLY A CA 1
ATOM 1318 C C . GLY A 1 166 ? -22.744 -8.852 16.316 1.00 81.19 166 GLY A C 1
ATOM 1319 O O . GLY A 1 166 ? -23.786 -9.471 16.117 1.00 81.19 166 GLY A O 1
ATOM 1320 N N . PHE A 1 167 ? -21.547 -9.288 15.909 1.00 58.56 167 PHE A N 1
ATOM 1321 C CA . PHE A 1 167 ? -21.302 -10.567 15.234 1.00 58.56 167 PHE A CA 1
ATOM 1322 C C . PHE A 1 167 ? -20.736 -11.661 16.160 1.00 58.56 167 PHE A C 1
ATOM 1324 O O . PHE A 1 167 ? -20.662 -12.811 15.725 1.00 58.56 167 PHE A O 1
ATOM 1331 N N . LEU A 1 168 ? -20.327 -11.325 17.392 1.00 53.59 168 LEU A N 1
ATOM 1332 C CA . LEU A 1 168 ? -19.788 -12.263 18.391 1.00 53.59 168 LEU A CA 1
ATOM 1333 C C . LEU A 1 168 ? -20.867 -12.702 19.387 1.00 53.59 168 LEU A C 1
ATOM 1335 O O . LEU A 1 168 ? -20.848 -13.898 19.753 1.00 53.59 168 LEU A O 1
#

Foldseek 3Di:
DDDDDDDDDDDDDDDDDDDDDDDDDDDDCPPPDPPDPPDPAQAAPQPRHGADFDDDDDTDNHRDPVSVVCVVPPCPVVVVVPDDDDDPPPPPPPPPDPPPPPPCPPPCPDPPPPVVDDPDAPDWDWDADPQRWIKIWTDDDPPDPDIDIDIGHPVCVVVVVVVVVVVD

pLDDT: mean 73.82, std 17.64, range [46.34, 97.62]

Radius of gyration: 28.65 Å; chains: 1; bounding box: 67×59×60 Å

Sequence (168 aa):
MHPPNEKAAPYASVRGLLDDDQSLGTKIDDRESKLSSDLAQPACANCSRVFTTRKGGKPKKFCSRECRRAFHDSSEQRAQRAATCEAVKTSNLSKRTPKPENAASEFDWGDAAEDTVQHSFRRIAVYVNPDGDIVFRGEREWDEDDDIWLVISREHLPRLLRHLEGFL